Protein AF-A0A2V7RY07-F1 (afdb_monomer_lite)

Radius of gyration: 34.71 Å; chains: 1; bounding box: 61×50×89 Å

Structure (mmCIF, N/CA/C/O backbone):
data_AF-A0A2V7RY07-F1
#
_entry.id   AF-A0A2V7RY07-F1
#
loop_
_atom_site.group_PDB
_atom_site.id
_atom_site.type_symbol
_atom_site.label_atom_id
_atom_site.label_alt_id
_atom_site.label_comp_id
_atom_site.label_asym_id
_atom_site.label_entity_id
_atom_site.label_seq_id
_atom_site.pdbx_PDB_ins_code
_atom_site.Cartn_x
_atom_site.Cartn_y
_atom_site.Cartn_z
_atom_site.occupancy
_atom_site.B_iso_or_equiv
_atom_site.auth_seq_id
_atom_site.auth_comp_id
_atom_site.auth_asym_id
_atom_site.auth_atom_id
_atom_site.pdbx_PDB_model_num
ATOM 1 N N . MET A 1 1 ? 13.627 -24.515 -15.567 1.00 37.84 1 MET A N 1
ATOM 2 C CA . MET A 1 1 ? 13.168 -23.262 -16.204 1.00 37.84 1 MET A CA 1
ATOM 3 C C . MET A 1 1 ? 13.500 -22.107 -15.271 1.00 37.84 1 MET A C 1
ATOM 5 O O . MET A 1 1 ? 12.934 -22.027 -14.190 1.00 37.84 1 MET A O 1
ATOM 9 N N . ARG A 1 2 ? 14.527 -21.320 -15.611 1.00 41.12 2 ARG A N 1
ATOM 10 C CA . ARG A 1 2 ? 15.076 -20.240 -14.776 1.00 41.12 2 ARG A CA 1
ATOM 11 C C . ARG A 1 2 ? 14.229 -18.984 -14.990 1.00 41.12 2 ARG A C 1
ATOM 13 O O . ARG A 1 2 ? 14.042 -18.573 -16.131 1.00 41.12 2 ARG A O 1
ATOM 20 N N . GLY A 1 3 ? 13.683 -18.450 -13.899 1.00 42.84 3 GLY A N 1
ATOM 21 C CA . GLY A 1 3 ? 12.777 -17.307 -13.894 1.00 42.84 3 GLY A CA 1
ATOM 22 C C . GLY A 1 3 ? 13.411 -16.068 -14.514 1.00 42.84 3 GLY A C 1
ATOM 23 O O . GLY A 1 3 ? 14.545 -15.703 -14.205 1.00 42.84 3 GLY A O 1
ATOM 24 N N . ARG A 1 4 ? 12.652 -15.425 -15.396 1.00 47.62 4 ARG A N 1
ATOM 25 C CA . ARG A 1 4 ? 12.911 -14.058 -15.835 1.00 47.62 4 ARG A CA 1
ATOM 26 C C . ARG A 1 4 ? 12.735 -13.170 -14.594 1.00 47.62 4 ARG A C 1
ATOM 28 O O . ARG A 1 4 ? 11.708 -13.278 -13.931 1.00 47.62 4 ARG A O 1
ATOM 35 N N . ARG A 1 5 ? 13.764 -12.394 -14.233 1.00 48.06 5 ARG A N 1
ATOM 36 C CA . ARG A 1 5 ? 13.785 -11.466 -13.085 1.00 48.06 5 ARG A CA 1
ATOM 37 C C . ARG A 1 5 ? 12.524 -10.586 -13.089 1.00 48.06 5 ARG A C 1
ATOM 39 O O . ARG A 1 5 ? 12.463 -9.627 -13.849 1.00 48.06 5 ARG A O 1
ATOM 46 N N . ALA A 1 6 ? 11.552 -10.888 -12.230 1.00 55.97 6 ALA A N 1
ATOM 47 C CA . ALA A 1 6 ? 10.818 -9.820 -11.563 1.00 55.97 6 ALA A CA 1
ATOM 48 C C . ALA A 1 6 ? 11.838 -9.132 -10.644 1.00 55.97 6 ALA A C 1
ATOM 50 O O . ALA A 1 6 ? 12.671 -9.828 -10.058 1.00 55.97 6 ALA A O 1
ATOM 51 N N . LEU A 1 7 ? 11.837 -7.799 -10.572 1.00 75.31 7 LEU A N 1
ATOM 52 C CA . LEU A 1 7 ? 12.829 -7.045 -9.792 1.00 75.31 7 LEU A CA 1
ATOM 53 C C . LEU A 1 7 ? 12.900 -7.484 -8.316 1.00 75.31 7 LEU A C 1
ATOM 55 O O . LEU A 1 7 ? 13.938 -7.285 -7.696 1.00 75.31 7 LEU A O 1
ATOM 59 N N . ILE A 1 8 ? 11.845 -8.124 -7.798 1.00 89.88 8 ILE A N 1
ATOM 60 C CA . ILE A 1 8 ? 11.738 -8.602 -6.416 1.00 89.88 8 ILE A CA 1
ATOM 61 C C . ILE A 1 8 ? 11.580 -10.122 -6.344 1.00 89.88 8 ILE A C 1
ATOM 63 O O . ILE A 1 8 ? 10.939 -10.757 -7.197 1.00 89.88 8 ILE A O 1
ATOM 67 N N . ASP A 1 9 ? 12.147 -10.716 -5.298 1.00 94.12 9 ASP A N 1
ATOM 68 C CA . ASP A 1 9 ? 11.997 -12.136 -5.006 1.00 94.12 9 ASP A CA 1
ATOM 69 C C . ASP A 1 9 ? 10.724 -12.429 -4.184 1.00 94.12 9 ASP A C 1
ATOM 71 O O . ASP A 1 9 ? 9.995 -11.540 -3.743 1.00 94.12 9 ASP A O 1
ATOM 75 N N . CYS A 1 10 ? 10.408 -13.714 -3.990 1.00 95.88 10 CYS A N 1
ATOM 76 C CA . CYS A 1 10 ? 9.217 -14.090 -3.224 1.00 95.88 10 CYS A CA 1
ATOM 77 C C . CYS A 1 10 ? 9.310 -13.761 -1.729 1.00 95.88 10 CYS A C 1
ATOM 79 O O . CYS A 1 10 ? 8.283 -13.779 -1.054 1.00 95.88 10 CYS A O 1
ATOM 81 N N . ARG A 1 11 ? 10.513 -13.598 -1.177 1.00 96.00 11 ARG A N 1
ATOM 82 C CA . ARG A 1 11 ? 10.686 -13.271 0.237 1.00 96.00 11 ARG A CA 1
ATOM 83 C C . ARG A 1 11 ? 10.338 -11.804 0.443 1.00 96.00 11 ARG A C 1
ATOM 85 O O . ARG A 1 11 ? 9.488 -11.521 1.279 1.00 96.00 11 ARG A O 1
ATOM 92 N N . GLU A 1 12 ? 10.906 -10.929 -0.374 1.00 95.69 12 GLU A N 1
ATOM 93 C CA . GLU A 1 12 ? 10.609 -9.501 -0.373 1.00 95.69 12 GLU A CA 1
ATOM 94 C C . GLU A 1 12 ? 9.116 -9.251 -0.621 1.00 95.69 12 GLU A C 1
ATOM 96 O O . GLU A 1 12 ? 8.485 -8.506 0.126 1.00 95.69 12 GLU A O 1
ATOM 101 N N . PHE A 1 13 ? 8.506 -9.966 -1.578 1.00 96.81 13 PHE A N 1
ATOM 102 C CA . PHE A 1 13 ? 7.056 -9.898 -1.787 1.00 96.81 13 PHE A CA 1
ATOM 103 C C . PHE A 1 13 ? 6.273 -10.225 -0.507 1.00 96.81 13 PHE A C 1
ATOM 105 O O . PHE A 1 13 ? 5.305 -9.548 -0.185 1.00 96.81 13 PHE A O 1
ATOM 112 N N . ARG A 1 14 ? 6.672 -11.259 0.247 1.00 95.88 14 ARG A N 1
ATOM 113 C CA . ARG A 1 14 ? 5.980 -11.651 1.487 1.00 95.88 14 ARG A CA 1
ATOM 114 C C . ARG A 1 14 ? 6.160 -10.633 2.604 1.00 95.88 14 ARG A C 1
ATOM 116 O O . ARG A 1 14 ? 5.214 -10.417 3.352 1.00 95.88 14 ARG A O 1
ATOM 123 N N . GLU A 1 15 ? 7.343 -10.038 2.712 1.00 97.06 15 GLU A N 1
ATOM 124 C CA . GLU A 1 15 ? 7.640 -8.993 3.697 1.00 97.06 15 GLU A CA 1
ATOM 125 C C . GLU A 1 15 ? 6.805 -7.730 3.424 1.00 97.06 15 GLU A C 1
ATOM 127 O O . GLU A 1 15 ? 6.261 -7.142 4.355 1.00 97.06 15 GLU A O 1
ATOM 132 N N . LYS A 1 16 ? 6.607 -7.376 2.148 1.00 96.75 16 LYS A N 1
ATOM 133 C CA . LYS A 1 16 ? 5.819 -6.207 1.722 1.00 96.75 16 LYS A CA 1
ATOM 134 C C . LYS A 1 16 ? 4.334 -6.502 1.455 1.00 96.75 16 LYS A C 1
ATOM 136 O O . LYS A 1 16 ? 3.583 -5.591 1.112 1.00 96.75 16 LYS A O 1
ATOM 141 N N . HIS A 1 17 ? 3.880 -7.752 1.604 1.00 97.62 17 HIS A N 1
ATOM 142 C CA . HIS A 1 17 ? 2.538 -8.177 1.164 1.00 97.62 17 HIS A CA 1
ATOM 143 C C . HIS A 1 17 ? 1.408 -7.447 1.889 1.00 97.62 17 HIS A C 1
ATOM 145 O O . HIS A 1 17 ? 0.430 -7.079 1.249 1.00 97.62 17 HIS A O 1
ATOM 151 N N . VAL A 1 18 ? 1.552 -7.192 3.193 1.00 97.12 18 VAL A N 1
ATOM 152 C CA . VAL A 1 18 ? 0.538 -6.461 3.974 1.00 97.12 18 VAL A CA 1
ATOM 153 C C . VAL A 1 18 ? 0.366 -5.047 3.425 1.00 97.12 18 VAL A C 1
ATOM 155 O O . VAL A 1 18 ? -0.746 -4.655 3.092 1.00 97.12 18 VAL A O 1
ATOM 158 N N . GLY A 1 19 ? 1.470 -4.326 3.207 1.00 97.38 19 GLY A N 1
ATOM 159 C CA . GLY A 1 19 ? 1.405 -2.981 2.643 1.00 97.38 19 GLY A CA 1
ATOM 160 C C . GLY A 1 19 ? 0.832 -2.950 1.225 1.00 97.38 19 GLY A C 1
ATOM 161 O O . GLY A 1 19 ? 0.105 -2.027 0.877 1.00 97.38 19 GLY A O 1
ATOM 162 N N . PHE A 1 20 ? 1.103 -3.984 0.426 1.00 97.50 20 PHE A N 1
ATOM 163 C CA . PHE A 1 20 ? 0.518 -4.151 -0.906 1.00 97.50 20 PHE A CA 1
ATOM 164 C C . PHE A 1 20 ? -0.994 -4.429 -0.875 1.00 97.50 20 PHE A C 1
ATOM 166 O O . PHE A 1 20 ? -1.729 -3.993 -1.757 1.00 97.50 20 PHE A O 1
ATOM 173 N N . VAL A 1 21 ? -1.477 -5.183 0.115 1.00 97.19 21 VAL A N 1
ATOM 174 C CA . VAL A 1 21 ? -2.910 -5.472 0.272 1.00 97.19 21 VAL A CA 1
ATOM 175 C C . VAL A 1 21 ? -3.672 -4.251 0.785 1.00 97.19 21 VAL A C 1
ATOM 177 O O . VAL A 1 21 ? -4.786 -4.011 0.317 1.00 97.19 21 VAL A O 1
ATOM 180 N N . ASP A 1 22 ? -3.059 -3.489 1.689 1.00 96.12 22 ASP A N 1
ATOM 181 C CA . ASP A 1 22 ? -3.647 -2.306 2.324 1.00 96.12 22 ASP A CA 1
ATOM 182 C C . ASP A 1 22 ? -3.398 -0.997 1.549 1.00 96.12 22 ASP A C 1
ATOM 184 O O . ASP A 1 22 ? -3.813 0.063 2.007 1.00 96.12 22 ASP A O 1
ATOM 188 N N . ASP A 1 23 ? -2.744 -1.064 0.384 1.00 95.94 23 ASP A N 1
ATOM 189 C CA . ASP A 1 23 ? -2.419 0.085 -0.480 1.00 95.94 23 ASP A CA 1
ATOM 190 C C . ASP A 1 23 ? -1.613 1.189 0.239 1.00 95.94 23 ASP A C 1
ATOM 192 O O . ASP A 1 23 ? -1.848 2.386 0.088 1.00 95.94 23 ASP A O 1
ATOM 196 N N . THR A 1 24 ? -0.653 0.775 1.072 1.00 97.50 24 THR A N 1
ATOM 197 C CA . THR A 1 24 ? 0.212 1.680 1.857 1.00 97.50 24 THR A CA 1
ATOM 198 C C . THR A 1 24 ? 1.640 1.780 1.319 1.00 97.50 24 THR A C 1
ATOM 200 O O . THR A 1 24 ? 2.461 2.514 1.870 1.00 97.50 24 THR A O 1
ATOM 203 N N . LEU A 1 25 ? 1.961 1.051 0.246 1.00 97.12 25 LEU A N 1
ATOM 204 C CA . LEU A 1 25 ? 3.268 1.131 -0.406 1.00 97.12 25 LEU A CA 1
ATOM 205 C C . LEU A 1 25 ? 3.337 2.320 -1.380 1.00 97.12 25 LEU A C 1
ATOM 207 O O . LEU A 1 25 ? 2.327 2.694 -1.977 1.00 97.12 25 LEU A O 1
ATOM 211 N N . PRO A 1 26 ? 4.536 2.882 -1.628 1.00 96.88 26 PRO A N 1
ATOM 212 C CA . PRO A 1 26 ? 4.734 3.845 -2.706 1.00 96.88 26 PRO A CA 1
ATOM 213 C C . PRO A 1 26 ? 4.311 3.271 -4.067 1.00 96.88 26 PRO A C 1
ATOM 215 O O . PRO A 1 26 ? 4.512 2.086 -4.334 1.00 96.88 26 PRO A O 1
ATOM 218 N N . ALA A 1 27 ? 3.814 4.121 -4.971 1.00 94.06 27 ALA A N 1
ATOM 219 C CA . ALA A 1 27 ? 3.286 3.699 -6.277 1.00 94.06 27 ALA A CA 1
ATOM 220 C C . ALA A 1 27 ? 4.265 2.834 -7.100 1.00 94.06 27 ALA A C 1
ATOM 222 O O . ALA A 1 27 ? 3.865 1.849 -7.716 1.00 94.06 27 ALA A O 1
ATOM 223 N N . VAL A 1 28 ? 5.561 3.160 -7.058 1.00 92.06 28 VAL A N 1
ATOM 224 C CA . VAL A 1 28 ? 6.608 2.380 -7.741 1.00 92.06 28 VAL A CA 1
ATOM 225 C C . VAL A 1 28 ? 6.708 0.964 -7.166 1.00 92.06 28 VAL A C 1
ATOM 227 O O . VAL A 1 28 ? 6.833 -0.008 -7.908 1.00 92.06 28 VAL A O 1
ATOM 230 N N . GLU A 1 29 ? 6.620 0.821 -5.844 1.00 94.50 29 GLU A N 1
ATOM 231 C CA . GLU A 1 29 ? 6.650 -0.491 -5.198 1.00 94.50 29 GLU A CA 1
ATOM 232 C C . GLU A 1 29 ? 5.368 -1.281 -5.470 1.00 94.50 29 GLU A C 1
ATOM 234 O O . GLU A 1 29 ? 5.439 -2.488 -5.698 1.00 94.50 29 GLU A O 1
ATOM 239 N N . MET A 1 30 ? 4.213 -0.611 -5.533 1.00 97.06 30 MET A N 1
ATOM 240 C CA . MET A 1 30 ? 2.944 -1.236 -5.920 1.00 97.06 30 MET A CA 1
ATOM 241 C C . MET A 1 30 ? 3.022 -1.876 -7.310 1.00 97.06 30 MET A C 1
ATOM 243 O O . MET A 1 30 ? 2.631 -3.033 -7.476 1.00 97.06 30 MET A O 1
ATOM 247 N N . GLU A 1 31 ? 3.575 -1.177 -8.302 1.00 95.88 31 GLU A N 1
ATOM 248 C CA . GLU A 1 31 ? 3.726 -1.709 -9.663 1.00 95.88 31 GLU A CA 1
ATOM 249 C C . GLU A 1 31 ? 4.650 -2.936 -9.702 1.00 95.88 31 GLU A C 1
ATOM 251 O O . GLU A 1 31 ? 4.336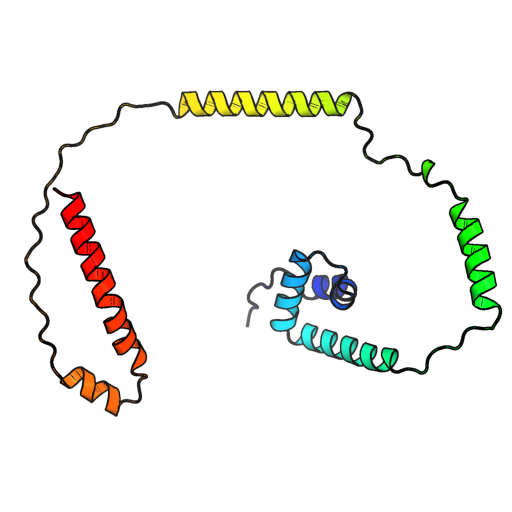 -3.956 -10.324 1.00 95.88 31 GLU A O 1
ATOM 256 N N . VAL A 1 32 ? 5.758 -2.889 -8.961 1.00 95.31 32 VAL A N 1
ATOM 257 C CA . VAL A 1 32 ? 6.691 -4.015 -8.842 1.00 95.31 32 VAL A CA 1
ATOM 258 C C . VAL A 1 32 ? 6.027 -5.226 -8.169 1.00 95.31 32 VAL A C 1
ATOM 260 O O . VAL A 1 32 ? 6.186 -6.363 -8.630 1.00 95.31 32 VAL A O 1
ATOM 263 N N . MET A 1 33 ? 5.232 -4.996 -7.121 1.00 96.56 33 MET A N 1
ATOM 264 C CA . MET A 1 33 ? 4.445 -6.029 -6.442 1.00 96.56 33 MET A CA 1
ATOM 265 C C . MET A 1 33 ? 3.389 -6.646 -7.373 1.00 96.56 33 MET A C 1
ATOM 267 O O . MET A 1 33 ? 3.254 -7.876 -7.418 1.00 96.56 33 MET A O 1
ATOM 271 N N . HIS A 1 34 ? 2.698 -5.826 -8.174 1.00 96.50 34 HIS A N 1
ATOM 272 C CA . HIS A 1 34 ? 1.762 -6.289 -9.202 1.00 96.50 34 HIS A CA 1
ATOM 273 C C . HIS A 1 34 ? 2.449 -7.168 -10.252 1.00 96.50 34 HIS A C 1
ATOM 275 O O . HIS A 1 34 ? 1.957 -8.255 -10.568 1.00 96.50 34 HIS A O 1
ATOM 281 N N . GLY A 1 35 ? 3.617 -6.756 -10.746 1.00 95.75 35 GLY A N 1
ATOM 282 C CA . GLY A 1 35 ? 4.396 -7.560 -11.685 1.00 95.75 35 GLY A CA 1
ATOM 283 C C . GLY A 1 35 ? 4.782 -8.924 -11.102 1.00 95.75 35 GLY A C 1
ATOM 284 O O . GLY A 1 35 ? 4.651 -9.954 -11.768 1.00 95.75 35 GLY A O 1
ATOM 285 N N . HIS A 1 36 ? 5.196 -8.969 -9.831 1.00 96.38 36 HIS A N 1
ATOM 286 C CA . HIS A 1 36 ? 5.563 -10.228 -9.180 1.00 96.38 36 HIS A CA 1
ATOM 287 C C . HIS A 1 36 ? 4.365 -11.166 -8.981 1.00 96.38 36 HIS A C 1
ATOM 289 O O . HIS A 1 36 ? 4.480 -12.360 -9.269 1.00 96.38 36 HIS A O 1
ATOM 295 N N . VAL A 1 37 ? 3.216 -10.666 -8.505 1.00 96.38 37 VAL A N 1
ATOM 296 C CA . VAL A 1 37 ? 2.033 -11.518 -8.272 1.00 96.38 37 VAL A CA 1
ATOM 297 C C . VAL A 1 37 ? 1.474 -12.082 -9.581 1.00 96.38 37 VAL A C 1
ATOM 299 O O . VAL A 1 37 ? 1.035 -13.229 -9.606 1.00 96.38 37 VAL A O 1
ATOM 302 N N . GLN A 1 38 ? 1.566 -11.334 -10.685 1.00 95.88 38 GLN A N 1
ATOM 303 C CA . GLN A 1 38 ? 1.173 -11.811 -12.014 1.00 95.88 38 GLN A CA 1
ATOM 304 C C . GLN A 1 38 ? 2.130 -12.884 -12.557 1.00 95.88 38 GLN A C 1
ATOM 306 O O . GLN A 1 38 ? 1.692 -13.835 -13.203 1.00 95.88 38 GLN A O 1
ATOM 311 N N . ALA A 1 39 ? 3.431 -12.767 -12.278 1.00 94.62 39 ALA A N 1
ATOM 312 C CA . ALA A 1 39 ? 4.443 -13.692 -12.786 1.00 94.62 39 ALA A CA 1
ATOM 313 C C . ALA A 1 39 ? 4.640 -14.952 -11.917 1.00 94.62 39 ALA A C 1
ATOM 315 O O . ALA A 1 39 ? 5.058 -15.997 -12.421 1.00 94.62 39 ALA A O 1
ATOM 316 N N . CYS A 1 40 ? 4.376 -14.882 -10.607 1.00 96.31 40 CYS A N 1
ATOM 317 C CA . CYS A 1 40 ? 4.681 -15.949 -9.653 1.00 96.31 40 CYS A CA 1
ATOM 318 C C . CYS A 1 40 ? 3.420 -16.662 -9.145 1.00 96.31 40 CYS A C 1
ATOM 320 O O . CYS A 1 40 ? 2.749 -16.203 -8.221 1.00 96.31 40 CYS A O 1
ATOM 322 N N . ALA A 1 41 ? 3.172 -17.878 -9.642 1.00 96.44 41 ALA A N 1
ATOM 323 C CA . ALA A 1 41 ? 2.017 -18.689 -9.239 1.00 96.44 41 ALA A CA 1
ATOM 324 C C . ALA A 1 41 ? 1.946 -18.984 -7.725 1.00 96.44 41 ALA A C 1
ATOM 326 O O . ALA A 1 41 ? 0.859 -19.158 -7.174 1.00 96.44 41 ALA A O 1
ATOM 327 N N . ARG A 1 42 ? 3.089 -19.055 -7.023 1.00 96.38 42 ARG A N 1
ATOM 328 C CA . ARG A 1 42 ? 3.103 -19.274 -5.566 1.00 96.38 42 ARG A CA 1
ATOM 329 C C . ARG A 1 42 ? 2.583 -18.048 -4.814 1.00 96.38 42 ARG A C 1
ATOM 331 O O . ARG A 1 42 ? 1.728 -18.207 -3.947 1.00 96.38 42 ARG A O 1
ATOM 338 N N . CYS A 1 43 ? 3.080 -16.863 -5.158 1.00 97.19 43 CYS A N 1
ATOM 339 C CA . CYS A 1 43 ? 2.661 -15.606 -4.541 1.00 97.19 43 CYS A CA 1
ATOM 340 C C . CYS A 1 43 ? 1.225 -15.239 -4.938 1.00 97.19 43 CYS A C 1
ATOM 342 O O . CYS A 1 43 ? 0.465 -14.802 -4.082 1.00 97.19 43 CYS A O 1
ATOM 344 N N . ALA A 1 44 ? 0.808 -15.539 -6.173 1.00 97.62 44 ALA A N 1
ATOM 345 C CA . ALA A 1 44 ? -0.580 -15.384 -6.614 1.00 97.62 44 ALA A CA 1
ATOM 346 C C . ALA A 1 44 ? -1.569 -16.174 -5.746 1.00 97.62 44 ALA A C 1
ATOM 348 O O . ALA A 1 44 ? -2.590 -15.646 -5.315 1.00 97.62 44 ALA A O 1
ATOM 349 N N . ARG A 1 45 ? -1.257 -17.441 -5.431 1.00 98.06 45 ARG A N 1
ATOM 350 C CA . ARG A 1 45 ? -2.107 -18.256 -4.547 1.00 98.06 45 ARG A CA 1
ATOM 351 C C . ARG A 1 45 ? -2.212 -17.673 -3.139 1.00 98.06 45 ARG A C 1
ATOM 353 O O . ARG A 1 45 ? -3.299 -17.697 -2.568 1.00 98.06 45 ARG A O 1
ATOM 360 N N . GLN A 1 46 ? -1.106 -17.164 -2.595 1.00 96.12 46 GLN A N 1
ATOM 361 C CA . GLN A 1 46 ? -1.108 -16.502 -1.290 1.00 96.12 46 GLN A CA 1
ATOM 362 C C . GLN A 1 46 ? -1.980 -15.241 -1.317 1.00 96.12 46 GLN A C 1
ATOM 364 O O . GLN A 1 46 ? -2.831 -15.083 -0.446 1.00 96.12 46 GLN A O 1
ATOM 369 N N . ASP A 1 47 ? -1.810 -14.385 -2.326 1.00 97.75 47 ASP A N 1
ATOM 370 C CA . ASP A 1 47 ? -2.578 -13.146 -2.462 1.00 97.75 47 ASP A CA 1
ATOM 371 C C . ASP A 1 47 ? -4.086 -13.416 -2.560 1.00 97.75 47 ASP A C 1
ATOM 373 O O 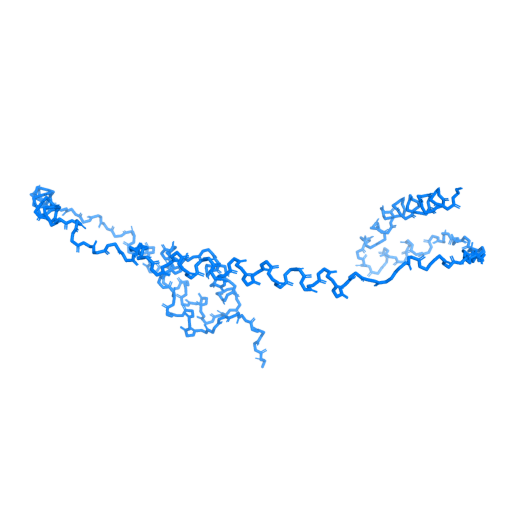. ASP A 1 47 ? -4.875 -12.844 -1.810 1.00 97.75 47 ASP A O 1
ATOM 377 N N . ILE A 1 48 ? -4.484 -14.382 -3.394 1.00 97.94 48 ILE A N 1
ATOM 378 C CA . ILE A 1 48 ? -5.883 -14.808 -3.520 1.00 97.94 48 ILE A CA 1
ATOM 379 C C . ILE A 1 48 ? -6.434 -15.308 -2.178 1.00 97.94 48 ILE A C 1
ATOM 381 O O . ILE A 1 48 ? -7.557 -14.961 -1.814 1.00 97.94 48 ILE A O 1
ATOM 385 N N . ALA A 1 49 ? -5.676 -16.127 -1.442 1.00 97.56 49 ALA A N 1
ATOM 386 C CA . ALA A 1 49 ? -6.115 -16.656 -0.152 1.00 97.56 49 ALA A CA 1
ATOM 387 C C . ALA A 1 49 ? -6.335 -15.537 0.878 1.00 97.56 49 ALA A C 1
ATOM 389 O O . ALA A 1 49 ? -7.373 -15.516 1.539 1.00 97.56 49 ALA A O 1
ATOM 390 N N . VAL A 1 50 ? -5.408 -14.579 0.962 1.00 97.00 50 VAL A N 1
ATOM 391 C CA . VAL A 1 50 ? -5.521 -13.426 1.867 1.00 97.00 50 VAL A CA 1
ATOM 392 C C . VAL A 1 50 ? -6.712 -12.551 1.487 1.00 97.00 50 VAL A C 1
ATOM 394 O O . VAL A 1 50 ? -7.553 -12.270 2.337 1.00 97.00 50 VAL A O 1
ATOM 397 N N . ARG A 1 51 ? -6.855 -12.180 0.208 1.00 96.25 51 ARG A N 1
ATOM 398 C CA . ARG A 1 51 ? -7.971 -11.338 -0.253 1.00 96.25 51 ARG A CA 1
ATOM 399 C C . ARG A 1 51 ? -9.328 -12.003 -0.027 1.00 96.25 51 ARG A C 1
ATOM 401 O O . ARG A 1 51 ? -10.268 -1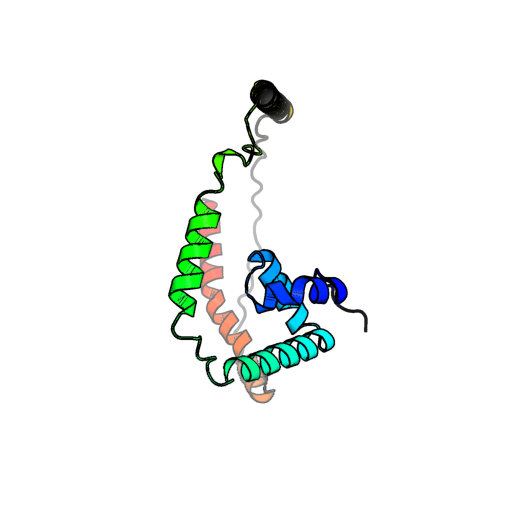1.339 0.397 1.00 96.25 51 ARG A O 1
ATOM 408 N N . ARG A 1 52 ? -9.435 -13.321 -0.231 1.00 97.06 52 ARG A N 1
ATOM 409 C CA . ARG A 1 52 ? -10.651 -14.084 0.103 1.00 97.06 52 ARG A CA 1
ATOM 410 C C . ARG A 1 52 ? -10.932 -14.090 1.604 1.00 97.06 52 ARG A C 1
ATOM 412 O O . ARG A 1 52 ? -12.077 -13.896 1.993 1.00 97.06 52 ARG A O 1
ATOM 419 N N . GLY A 1 53 ? -9.908 -14.269 2.439 1.00 96.44 53 GLY A N 1
ATOM 420 C CA . GLY A 1 53 ? -10.045 -14.172 3.894 1.00 96.44 53 GLY A CA 1
ATOM 421 C C . GLY A 1 53 ? -10.549 -12.796 4.337 1.00 96.44 53 GLY A C 1
ATOM 422 O O . GLY A 1 53 ? -11.479 -12.710 5.134 1.00 96.44 53 GLY A O 1
ATOM 423 N N . LEU A 1 54 ? -10.017 -11.721 3.750 1.00 95.81 54 LEU A N 1
ATOM 424 C CA . LEU A 1 54 ? -10.468 -10.355 4.027 1.00 95.81 54 LEU A CA 1
ATOM 425 C C . LEU A 1 54 ? -11.928 -10.123 3.634 1.00 95.81 54 LEU A C 1
ATOM 427 O O . LEU A 1 54 ? -12.643 -9.434 4.357 1.00 95.81 54 LEU A O 1
ATOM 431 N N . LEU A 1 55 ? -12.397 -10.718 2.534 1.00 93.81 55 LEU A N 1
ATOM 432 C CA . LEU A 1 55 ? -13.815 -10.661 2.178 1.00 93.81 55 LEU A CA 1
ATOM 433 C C . LEU A 1 55 ? -14.690 -11.324 3.244 1.00 93.81 55 LEU A C 1
ATOM 435 O O . LEU A 1 55 ? -15.739 -10.781 3.566 1.00 93.81 55 LEU A O 1
ATOM 439 N N . LEU A 1 56 ? -14.267 -12.445 3.833 1.00 94.75 56 LEU A N 1
ATOM 440 C CA . LEU A 1 56 ? -15.023 -13.076 4.921 1.00 94.75 56 LEU A CA 1
ATOM 441 C C . LEU A 1 56 ? -15.074 -12.180 6.159 1.00 94.75 56 LEU A C 1
ATOM 443 O O . LEU A 1 56 ? -16.152 -11.951 6.696 1.00 94.75 56 LEU A O 1
ATOM 447 N N . VAL A 1 57 ? -13.929 -11.626 6.571 1.00 92.88 57 VAL A N 1
ATOM 448 C CA . VAL A 1 57 ? -13.841 -10.752 7.753 1.00 92.88 57 VAL A CA 1
ATOM 449 C C . VAL A 1 57 ? -14.676 -9.483 7.577 1.00 92.88 57 VAL A C 1
ATOM 451 O O . VAL A 1 57 ? -15.377 -9.078 8.498 1.00 92.88 57 VAL A O 1
ATOM 454 N N . ARG A 1 58 ? -14.670 -8.884 6.379 1.00 90.44 58 ARG A N 1
ATOM 455 C CA . ARG A 1 58 ? -15.487 -7.700 6.064 1.00 90.44 58 ARG A CA 1
ATOM 456 C C . ARG A 1 58 ? -16.994 -7.960 6.095 1.00 90.44 58 ARG A C 1
ATOM 458 O O . ARG A 1 58 ? -17.753 -7.005 6.192 1.00 90.44 58 ARG A O 1
ATOM 465 N N . ASN A 1 59 ? -17.420 -9.218 5.998 1.00 90.56 59 ASN A N 1
ATOM 466 C CA . ASN A 1 59 ? -18.828 -9.616 6.041 1.00 90.56 59 ASN A CA 1
ATOM 467 C C . ASN A 1 59 ? -19.265 -10.149 7.419 1.00 90.56 59 ASN A C 1
ATOM 469 O O . ASN A 1 59 ? -20.359 -10.695 7.547 1.00 90.56 59 ASN A O 1
ATOM 473 N N . ILE A 1 60 ? -18.431 -10.015 8.454 1.00 93.50 60 ILE A N 1
ATOM 474 C CA . ILE A 1 60 ? -18.826 -10.324 9.833 1.00 93.50 60 ILE A CA 1
ATOM 475 C C . ILE A 1 60 ? -19.831 -9.255 10.309 1.00 93.50 60 ILE A C 1
ATOM 477 O O . ILE A 1 60 ? -19.699 -8.091 9.919 1.00 93.50 60 ILE A O 1
ATOM 481 N N . PRO A 1 61 ? -20.844 -9.615 11.126 1.00 90.44 61 PRO A N 1
ATOM 482 C CA . PRO A 1 61 ? -21.751 -8.642 11.728 1.00 90.44 61 PRO A CA 1
ATOM 483 C C . PRO A 1 61 ? -20.983 -7.510 12.412 1.00 90.44 61 PRO A C 1
ATOM 485 O O . PRO A 1 61 ? -19.954 -7.735 13.054 1.00 90.44 61 PRO A O 1
ATOM 488 N N . GLN A 1 62 ? -21.497 -6.290 12.261 1.00 86.75 62 GLN A N 1
ATOM 489 C CA . GLN A 1 62 ? -20.887 -5.120 12.876 1.00 86.75 62 GLN A CA 1
ATOM 490 C C . GLN A 1 62 ? -20.827 -5.303 14.393 1.00 86.75 62 GLN A C 1
ATOM 492 O O . GLN A 1 62 ? -21.784 -5.751 15.026 1.00 86.75 62 GLN A O 1
ATOM 497 N N . ILE A 1 63 ? -19.666 -4.986 14.959 1.00 88.25 63 ILE A N 1
ATOM 498 C CA . ILE A 1 63 ? -19.469 -4.985 16.403 1.00 88.25 63 ILE A CA 1
ATOM 499 C C . ILE A 1 63 ? -20.224 -3.773 16.942 1.00 88.25 63 ILE A C 1
ATOM 501 O O . ILE A 1 63 ? -19.837 -2.645 16.649 1.00 88.25 63 ILE A O 1
ATOM 505 N N . GLU A 1 64 ? -21.276 -4.010 17.724 1.00 91.00 64 GLU A N 1
ATOM 506 C CA . GLU A 1 64 ? -21.996 -2.939 18.410 1.00 91.00 64 GLU A CA 1
ATOM 507 C C . GLU A 1 64 ? -21.168 -2.489 19.627 1.00 91.00 64 GLU A C 1
ATOM 509 O O . GLU A 1 64 ? -20.948 -3.288 20.549 1.00 91.00 64 GLU A O 1
ATOM 514 N N . PRO A 1 65 ? -20.642 -1.251 19.644 1.00 91.44 65 PRO A N 1
ATOM 515 C CA . PRO A 1 65 ? -19.909 -0.750 20.795 1.00 91.44 65 PRO A CA 1
ATOM 516 C C . PRO A 1 65 ? -20.855 -0.534 21.985 1.00 91.44 65 PRO A C 1
ATOM 518 O O . PRO A 1 65 ? -22.064 -0.369 21.833 1.00 91.44 65 PRO A O 1
ATOM 521 N N . SER A 1 66 ? -20.310 -0.500 23.202 1.00 93.00 66 SER A N 1
ATOM 522 C CA . SER A 1 66 ? -21.109 -0.124 24.373 1.00 93.00 66 SER A CA 1
ATOM 523 C C . SER A 1 66 ? -21.563 1.336 24.276 1.00 93.00 66 SER A C 1
ATOM 525 O O . SER A 1 66 ? -20.868 2.167 23.692 1.00 93.00 66 SER A O 1
ATOM 527 N N . ALA A 1 67 ? -22.703 1.672 24.887 1.00 92.88 67 ALA A N 1
ATOM 528 C CA . ALA A 1 67 ? -23.278 3.021 24.810 1.00 92.88 67 ALA A CA 1
ATOM 529 C C . ALA A 1 67 ? -22.295 4.130 25.247 1.00 92.88 67 ALA A C 1
ATOM 531 O O . ALA A 1 67 ? -22.269 5.211 24.665 1.00 92.88 67 ALA A O 1
ATOM 532 N N . ASP A 1 68 ? -21.421 3.830 26.211 1.00 95.75 68 ASP A N 1
ATOM 533 C CA . ASP A 1 68 ? -20.431 4.778 26.739 1.00 95.75 68 ASP A CA 1
ATOM 534 C C . ASP A 1 68 ? -19.113 4.806 25.946 1.00 95.75 68 ASP A C 1
ATOM 536 O O . ASP A 1 68 ? -18.203 5.567 26.284 1.00 95.75 68 ASP A O 1
ATOM 540 N N . PHE A 1 69 ? -18.951 3.949 24.933 1.00 95.75 69 PHE A N 1
ATOM 541 C CA . PHE A 1 69 ? -17.683 3.773 24.223 1.00 95.75 69 PHE A CA 1
ATOM 542 C C . PHE A 1 69 ? -17.190 5.078 23.600 1.00 95.75 69 PHE A C 1
ATOM 544 O O . PHE A 1 69 ? -16.039 5.457 23.806 1.00 95.75 69 PHE A O 1
ATOM 551 N N . MET A 1 70 ? -18.067 5.791 22.891 1.00 94.50 70 MET A N 1
ATOM 552 C CA . MET A 1 70 ? -17.707 7.044 22.223 1.00 94.50 70 MET A CA 1
ATOM 553 C C . MET A 1 70 ? -17.294 8.128 23.221 1.00 94.50 70 MET A C 1
ATOM 555 O O . MET A 1 70 ? -16.322 8.841 22.977 1.00 94.50 70 MET A O 1
ATOM 559 N N . ALA A 1 71 ? -17.974 8.206 24.369 1.00 95.19 71 ALA A N 1
ATOM 560 C CA . ALA A 1 71 ? -17.625 9.146 25.430 1.00 95.19 71 ALA A CA 1
ATOM 561 C C . ALA A 1 71 ? -16.228 8.840 25.995 1.00 95.19 71 ALA A C 1
ATOM 563 O O . ALA A 1 71 ? -15.354 9.709 25.994 1.00 95.19 71 ALA A O 1
ATOM 564 N N . LYS A 1 72 ? -15.967 7.578 26.360 1.00 95.69 72 LYS A N 1
ATOM 565 C CA . LYS A 1 72 ? -14.653 7.130 26.857 1.00 95.69 72 LYS A CA 1
ATOM 566 C C . LYS A 1 72 ? -13.542 7.327 25.826 1.00 95.69 72 LYS A C 1
ATOM 568 O O . LYS A 1 72 ? -12.431 7.708 26.187 1.00 95.69 72 LYS A O 1
ATOM 573 N N . LEU A 1 73 ? -13.828 7.078 24.548 1.00 95.44 73 LEU A N 1
ATOM 574 C CA . LEU A 1 73 ? -12.880 7.294 23.458 1.00 95.44 73 LEU A CA 1
ATOM 575 C C . LEU A 1 73 ? -12.527 8.779 23.324 1.00 95.44 73 LEU A C 1
ATOM 577 O O . LEU A 1 73 ? -11.347 9.109 23.256 1.00 95.44 73 LEU A O 1
ATOM 581 N N . SER A 1 74 ? -13.523 9.670 23.333 1.00 93.94 74 SER A N 1
ATOM 582 C CA . SER A 1 74 ? -13.280 11.114 23.238 1.00 93.94 74 SER A CA 1
ATOM 583 C C . SER A 1 74 ? -12.460 11.654 24.408 1.00 93.94 74 SER A C 1
ATOM 585 O O . SER A 1 74 ? -11.519 12.413 24.189 1.00 93.94 74 SER A O 1
ATOM 587 N N . GLU A 1 75 ? -12.745 11.203 25.631 1.00 95.25 75 GLU A N 1
ATOM 588 C CA . GLU A 1 75 ? -12.002 11.602 26.827 1.00 95.25 75 GLU A CA 1
ATOM 589 C C . GLU A 1 75 ? -10.536 11.157 26.737 1.00 95.25 75 GLU A C 1
ATOM 591 O O . GLU A 1 75 ? -9.616 11.932 27.004 1.00 95.25 75 GLU A O 1
ATOM 596 N N . ARG A 1 76 ? -10.299 9.921 26.281 1.00 92.69 76 ARG A N 1
ATOM 597 C CA . ARG A 1 76 ? -8.946 9.386 26.083 1.00 92.69 76 ARG A CA 1
ATOM 598 C C . ARG A 1 76 ? -8.184 10.106 24.978 1.00 92.69 76 ARG A C 1
ATOM 600 O O . ARG A 1 76 ? -7.005 10.392 25.165 1.00 92.69 76 ARG A O 1
ATOM 607 N N . LEU A 1 77 ? -8.828 10.403 23.851 1.00 93.06 77 LEU A N 1
ATOM 608 C CA . LEU A 1 77 ? -8.197 11.150 22.762 1.00 93.06 77 LEU A CA 1
ATOM 609 C C . LEU A 1 77 ? -7.851 12.579 23.191 1.00 93.06 77 LEU A C 1
ATOM 611 O O . LEU A 1 77 ? -6.750 13.036 22.896 1.00 93.06 77 LEU A O 1
ATOM 615 N N . ALA A 1 78 ? -8.728 13.249 23.944 1.00 90.56 78 ALA A N 1
ATOM 616 C CA . ALA A 1 78 ? -8.457 14.577 24.488 1.00 90.56 78 ALA A CA 1
ATOM 617 C C . ALA A 1 78 ? -7.253 14.570 25.448 1.00 90.56 78 ALA A C 1
ATOM 619 O O . ALA A 1 78 ? -6.379 15.426 25.346 1.00 90.56 78 ALA A O 1
ATOM 620 N N . ALA A 1 79 ? -7.153 13.560 26.319 1.00 89.00 79 ALA A N 1
ATOM 621 C CA . ALA A 1 79 ? -6.009 13.393 27.219 1.00 89.00 79 ALA A CA 1
ATOM 622 C C . ALA A 1 79 ? -4.682 13.094 26.489 1.00 89.00 79 ALA A C 1
ATOM 624 O O . ALA A 1 79 ? -3.607 13.383 27.012 1.00 89.00 79 ALA A O 1
ATOM 625 N N . LEU A 1 80 ? -4.729 12.510 25.286 1.00 84.94 80 LEU A N 1
ATOM 626 C CA . LEU A 1 80 ? -3.541 12.291 24.452 1.00 84.94 80 LEU A CA 1
ATOM 627 C C . LEU A 1 80 ? -3.178 13.523 23.618 1.00 84.94 80 LEU A C 1
ATOM 629 O O . LEU A 1 80 ? -1.998 13.779 23.412 1.00 84.94 80 LEU A O 1
ATOM 633 N N . GLN A 1 81 ? -4.157 14.312 23.170 1.00 73.81 81 GLN A N 1
ATOM 634 C CA . GLN A 1 81 ? -3.911 15.566 22.447 1.00 73.81 81 GLN A CA 1
ATOM 635 C C . GLN A 1 81 ? -3.227 16.633 23.309 1.00 73.81 81 GLN A C 1
ATOM 637 O O . GLN A 1 81 ? -2.591 17.532 22.770 1.00 73.81 81 GLN A O 1
ATOM 642 N N . THR A 1 82 ? -3.314 16.529 24.637 1.00 65.25 82 THR A N 1
ATOM 643 C CA . THR A 1 82 ? -2.546 17.388 25.548 1.00 65.25 82 T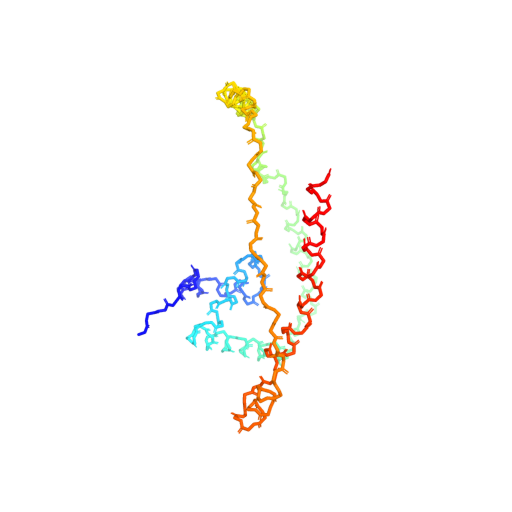HR A CA 1
ATOM 644 C C . THR A 1 82 ? -1.061 17.023 25.631 1.00 65.25 82 THR A C 1
ATOM 646 O O . THR A 1 82 ? -0.301 17.755 26.262 1.00 65.25 82 THR A O 1
ATOM 649 N N . VAL A 1 83 ? -0.620 15.920 25.008 1.00 62.59 83 VAL A N 1
ATOM 650 C CA . VAL A 1 83 ? 0.810 15.654 24.802 1.00 62.59 83 VAL A CA 1
ATOM 651 C C . VAL A 1 83 ? 1.293 16.604 23.715 1.00 62.59 83 VAL A C 1
ATOM 653 O O . VAL A 1 83 ? 0.919 16.480 22.549 1.00 62.59 83 VAL A O 1
ATOM 656 N N . ASN A 1 84 ? 2.082 17.595 24.121 1.00 63.59 84 ASN A N 1
ATOM 657 C CA . ASN A 1 84 ? 2.512 18.662 23.240 1.00 63.59 84 ASN A CA 1
ATOM 658 C C . ASN A 1 84 ? 3.446 18.109 22.148 1.00 63.59 84 ASN A C 1
ATOM 660 O O . ASN A 1 84 ? 4.575 17.705 22.422 1.00 63.59 84 ASN A O 1
ATOM 664 N N . ILE A 1 85 ? 2.972 18.090 20.901 1.00 58.16 85 ILE A N 1
ATOM 665 C CA . ILE A 1 85 ? 3.759 17.686 19.724 1.00 58.16 85 ILE A CA 1
ATOM 666 C C . ILE A 1 85 ? 4.941 18.651 19.485 1.00 58.16 85 ILE A C 1
ATOM 668 O O . ILE A 1 85 ? 5.876 18.304 18.765 1.00 58.16 85 ILE A O 1
ATOM 672 N N . ASP A 1 86 ? 4.971 19.804 20.165 1.00 59.06 86 ASP A N 1
ATOM 673 C CA . ASP A 1 86 ? 6.124 20.715 20.204 1.00 59.06 86 ASP A CA 1
ATOM 674 C C . ASP A 1 86 ? 7.415 20.065 20.749 1.00 59.06 86 ASP A C 1
ATOM 676 O O . ASP A 1 86 ? 8.503 20.602 20.543 1.00 59.06 86 ASP A O 1
ATOM 680 N N . GLU A 1 87 ? 7.333 18.908 21.421 1.00 57.59 87 GLU A N 1
ATOM 681 C CA . GLU A 1 87 ? 8.507 18.142 21.868 1.00 57.59 87 GLU A CA 1
ATOM 682 C C . GLU A 1 87 ? 9.048 17.153 20.823 1.00 57.59 87 GLU A C 1
ATOM 684 O O . GLU A 1 87 ? 10.063 16.503 21.075 1.00 57.59 87 GLU A O 1
ATOM 689 N N . ILE A 1 88 ? 8.433 17.034 19.639 1.00 58.31 88 ILE A N 1
ATOM 690 C CA . ILE A 1 88 ? 9.073 16.331 18.522 1.00 58.31 88 ILE A CA 1
ATOM 691 C C . ILE A 1 88 ? 10.161 17.265 17.979 1.00 58.31 88 ILE A C 1
ATOM 693 O O . ILE A 1 88 ? 9.825 18.266 17.339 1.00 58.31 88 ILE A O 1
ATOM 697 N N . PRO A 1 89 ? 11.464 16.988 18.196 1.00 56.22 89 PRO A N 1
ATOM 698 C CA . PRO A 1 89 ? 12.503 17.848 17.660 1.00 56.22 89 PRO A CA 1
ATOM 699 C C . PRO A 1 89 ? 12.344 17.887 16.134 1.00 56.22 89 PRO A C 1
ATOM 701 O O . PRO A 1 89 ? 12.285 16.819 15.506 1.00 56.22 89 PRO A O 1
ATOM 704 N N . PRO A 1 90 ? 12.277 19.075 15.503 1.00 58.06 90 PRO A N 1
ATOM 705 C CA . PRO A 1 90 ? 12.271 19.154 14.053 1.00 58.06 90 PRO A CA 1
ATOM 706 C C . PRO A 1 90 ? 13.546 18.468 13.564 1.00 58.06 90 PRO A C 1
ATOM 708 O O . PRO A 1 90 ? 14.658 18.950 13.782 1.00 58.06 90 PRO A O 1
ATOM 711 N N . SER A 1 91 ? 13.395 17.316 12.909 1.00 58.94 91 SER A N 1
ATOM 712 C CA . SER A 1 91 ? 14.506 16.454 12.471 1.00 58.94 91 SER A CA 1
ATOM 713 C C . SER A 1 91 ? 15.307 17.052 11.300 1.00 58.94 91 SER A C 1
ATOM 715 O O . SER A 1 91 ? 16.031 16.356 10.598 1.00 58.94 91 SER A O 1
ATOM 717 N N . TYR A 1 92 ? 15.170 18.357 11.077 1.00 57.25 92 TYR A N 1
ATOM 718 C CA . TYR A 1 92 ? 15.801 19.141 10.026 1.00 57.25 92 TYR A CA 1
ATOM 719 C C . TYR A 1 92 ? 15.853 20.618 10.437 1.00 57.25 92 TYR A C 1
ATOM 721 O O . TYR A 1 92 ? 15.485 21.514 9.682 1.00 57.25 92 TYR A O 1
ATOM 729 N N . CYS A 1 93 ? 16.335 20.919 11.644 1.00 51.25 93 CYS A N 1
ATOM 730 C CA . CYS A 1 93 ? 16.886 22.254 11.853 1.00 51.25 93 CYS A CA 1
ATOM 731 C C . CYS A 1 93 ? 18.101 22.394 10.928 1.00 51.25 93 CYS A C 1
ATOM 733 O O . CYS A 1 93 ? 19.141 21.783 11.177 1.00 51.25 93 CYS A O 1
ATOM 735 N N . LEU A 1 94 ? 17.956 23.170 9.846 1.00 56.50 94 LEU A N 1
ATOM 736 C CA . LEU A 1 94 ? 19.076 23.665 9.050 1.00 56.50 94 LEU A CA 1
ATOM 737 C C . LEU A 1 94 ? 19.995 24.445 9.991 1.00 56.50 94 LEU A C 1
ATOM 739 O O . LEU A 1 94 ? 19.815 25.633 10.248 1.00 56.50 94 LEU A O 1
ATOM 743 N N . THR A 1 95 ? 20.978 23.748 10.543 1.00 60.91 95 THR A N 1
ATOM 744 C CA . THR A 1 95 ? 22.062 24.362 11.295 1.00 60.91 95 THR A CA 1
ATOM 745 C C . THR A 1 95 ? 22.901 25.207 10.339 1.00 60.91 95 THR A C 1
ATOM 747 O O . THR A 1 95 ? 22.900 24.989 9.123 1.00 60.91 95 THR A O 1
ATOM 750 N N . THR A 1 96 ? 23.668 26.153 10.871 1.00 58.66 96 THR A N 1
ATOM 751 C CA . THR A 1 96 ? 24.609 26.989 10.102 1.00 58.66 96 THR A CA 1
ATOM 752 C C . THR A 1 96 ? 25.566 26.172 9.217 1.00 58.66 96 THR A C 1
ATOM 754 O O . THR A 1 96 ? 25.998 26.660 8.174 1.00 58.66 96 THR A O 1
ATOM 757 N N . GLY A 1 97 ? 25.825 24.900 9.554 1.00 58.16 97 GLY A N 1
ATOM 758 C CA . GLY A 1 97 ? 26.594 23.968 8.721 1.00 58.16 97 GLY A CA 1
ATOM 759 C C . GLY A 1 97 ? 25.908 23.557 7.408 1.00 58.16 97 GLY A C 1
ATOM 760 O O . GLY A 1 97 ? 26.588 23.305 6.416 1.00 58.16 97 GLY A O 1
ATOM 761 N N . SER A 1 98 ? 24.573 23.560 7.357 1.00 64.06 98 SER A N 1
ATOM 762 C CA . SER A 1 98 ? 23.793 23.181 6.164 1.00 64.06 98 SER A CA 1
ATOM 763 C C . SER A 1 98 ? 23.953 24.204 5.035 1.00 64.06 98 SER A C 1
ATOM 765 O O . SER A 1 98 ? 24.046 23.842 3.863 1.00 64.06 98 SER A O 1
ATOM 767 N N . PHE A 1 99 ? 24.069 25.487 5.388 1.00 72.44 99 PHE A N 1
ATOM 768 C CA . PHE A 1 99 ? 24.328 26.560 4.428 1.00 72.44 99 PHE A CA 1
ATOM 769 C C . PHE A 1 99 ? 25.734 26.470 3.829 1.00 72.44 99 PHE A C 1
ATOM 771 O O . PHE A 1 99 ? 25.897 26.668 2.626 1.00 72.44 99 PHE A O 1
ATOM 778 N N . ALA A 1 100 ? 26.739 26.113 4.635 1.00 77.06 100 ALA A N 1
ATOM 779 C CA . ALA A 1 100 ? 28.103 25.916 4.148 1.00 77.06 100 ALA A CA 1
ATOM 780 C C . ALA A 1 100 ? 28.195 24.734 3.166 1.00 77.06 100 ALA A C 1
ATOM 782 O O . ALA A 1 100 ? 28.856 24.844 2.135 1.00 77.06 100 ALA A O 1
ATOM 783 N N . ALA A 1 101 ? 27.483 23.636 3.442 1.00 79.12 101 ALA A N 1
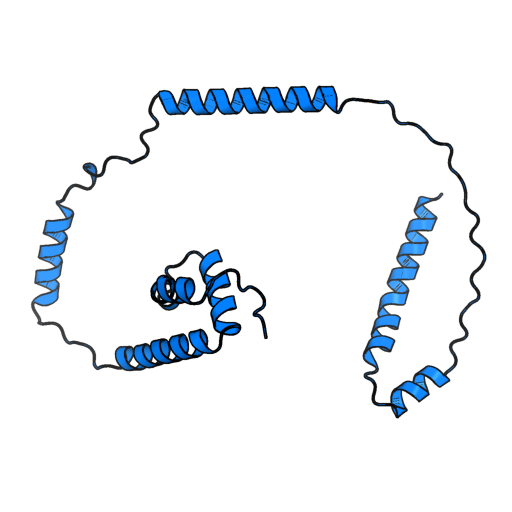ATOM 784 C CA . ALA A 1 101 ? 27.420 22.483 2.546 1.00 79.12 101 ALA A CA 1
ATOM 785 C C . ALA A 1 101 ? 26.748 22.823 1.203 1.00 79.12 101 ALA A C 1
ATOM 787 O O . ALA A 1 101 ? 27.262 22.449 0.149 1.00 79.12 101 ALA A O 1
ATOM 788 N N . LEU A 1 102 ? 25.645 23.581 1.223 1.00 84.31 102 LEU A N 1
ATOM 789 C CA . LEU A 1 102 ? 24.980 24.046 0.000 1.00 84.31 102 LEU A CA 1
ATOM 790 C C . LEU A 1 102 ? 25.863 25.001 -0.809 1.00 84.31 102 LEU A C 1
ATOM 792 O O . LEU A 1 102 ? 25.970 24.850 -2.024 1.00 84.31 102 LEU A O 1
ATOM 796 N N . ALA A 1 103 ? 26.539 25.944 -0.149 1.00 84.31 103 ALA A N 1
ATOM 797 C CA . ALA A 1 103 ? 27.462 26.855 -0.818 1.00 84.31 103 ALA A CA 1
ATOM 798 C C . ALA A 1 103 ? 28.627 26.098 -1.476 1.00 84.31 103 ALA A C 1
ATOM 800 O O . ALA A 1 103 ? 28.937 26.354 -2.636 1.00 84.31 103 ALA A O 1
ATOM 801 N N . ALA A 1 104 ? 29.222 25.125 -0.777 1.00 86.81 104 ALA A N 1
ATOM 802 C CA . ALA A 1 104 ? 30.295 24.289 -1.315 1.00 86.81 104 ALA A CA 1
ATOM 803 C C . ALA A 1 104 ? 29.835 23.407 -2.490 1.00 86.81 104 ALA A C 1
ATOM 805 O O . ALA A 1 104 ? 30.573 23.212 -3.454 1.00 86.81 104 ALA A O 1
ATOM 806 N N . ALA A 1 105 ? 28.607 22.887 -2.438 1.00 88.06 105 ALA A N 1
ATOM 807 C CA . ALA A 1 105 ? 28.040 22.117 -3.540 1.00 88.06 105 ALA A CA 1
ATOM 808 C C . ALA A 1 105 ? 27.821 22.992 -4.785 1.00 88.06 105 ALA A C 1
ATOM 810 O O . ALA A 1 105 ? 28.186 22.594 -5.891 1.00 88.06 105 ALA A O 1
ATOM 811 N N . LEU A 1 106 ? 27.282 24.202 -4.612 1.00 94.31 106 LEU A N 1
ATOM 812 C CA . LEU A 1 106 ? 27.062 25.138 -5.716 1.00 94.31 106 LEU A CA 1
ATOM 813 C C . LEU A 1 106 ? 28.379 25.616 -6.342 1.00 94.31 106 LEU A C 1
ATOM 815 O O . LEU A 1 106 ? 28.470 25.689 -7.567 1.00 94.31 106 LEU A O 1
ATOM 819 N N . THR A 1 107 ? 29.411 25.892 -5.538 1.00 93.38 107 THR A N 1
ATOM 820 C CA . THR A 1 107 ? 30.731 26.275 -6.067 1.00 93.38 107 THR A CA 1
ATOM 821 C C . THR A 1 107 ? 31.394 25.132 -6.826 1.00 93.38 107 THR A C 1
ATOM 823 O O . THR A 1 107 ? 31.953 25.365 -7.897 1.00 93.38 107 THR A O 1
ATOM 826 N N . LEU A 1 108 ? 31.286 23.896 -6.329 1.00 93.38 108 LEU A N 1
ATOM 827 C CA . LEU A 1 108 ? 31.795 22.714 -7.021 1.00 93.38 108 LEU A CA 1
ATOM 828 C C . LEU A 1 108 ? 31.096 22.514 -8.373 1.00 93.38 108 LEU A C 1
ATOM 830 O O . LEU A 1 108 ? 31.769 22.299 -9.378 1.00 93.38 108 LEU A O 1
ATOM 834 N N . ILE A 1 109 ? 29.764 22.626 -8.420 1.00 94.12 109 ILE A N 1
ATOM 835 C CA . ILE A 1 109 ? 28.995 22.505 -9.668 1.00 94.12 109 ILE A CA 1
ATOM 836 C C . ILE A 1 109 ? 29.415 23.592 -10.660 1.00 94.12 109 ILE A C 1
ATOM 838 O O . ILE A 1 109 ? 29.723 23.276 -11.808 1.00 94.12 109 ILE A O 1
ATOM 842 N N . ALA A 1 110 ? 29.491 24.850 -10.218 1.00 92.62 110 ALA A N 1
ATOM 843 C CA . ALA A 1 110 ? 29.913 25.959 -11.069 1.00 92.62 110 ALA A CA 1
ATOM 844 C C . ALA A 1 110 ? 31.319 25.726 -11.652 1.00 92.62 110 ALA A C 1
ATOM 846 O O . ALA A 1 110 ? 31.517 25.870 -12.861 1.00 92.62 110 ALA A O 1
ATOM 847 N N . TYR A 1 111 ? 32.272 25.285 -10.824 1.00 93.94 111 TYR A N 1
ATOM 848 C CA . TYR A 1 111 ? 33.634 24.974 -11.260 1.00 93.94 111 TYR A CA 1
ATOM 849 C C . TYR A 1 111 ? 33.665 23.852 -12.309 1.00 93.94 111 TYR A C 1
ATOM 851 O O . TYR A 1 111 ? 34.278 24.011 -13.365 1.00 93.94 111 TYR A O 1
ATOM 859 N N . LEU A 1 112 ? 32.942 22.753 -12.069 1.00 90.50 112 LEU A N 1
ATOM 860 C CA . LEU A 1 112 ? 32.861 21.634 -13.012 1.00 90.50 112 LEU A CA 1
ATOM 861 C C . LEU A 1 112 ? 32.218 22.040 -14.344 1.00 90.50 112 LEU A C 1
ATOM 863 O O . LEU A 1 112 ? 32.677 21.604 -15.399 1.00 90.50 112 LEU A O 1
ATOM 867 N N . THR A 1 113 ? 31.185 22.889 -14.321 1.00 87.69 113 THR A N 1
ATOM 868 C CA . THR A 1 113 ? 30.547 23.376 -15.555 1.00 87.69 113 THR A CA 1
ATOM 869 C C . THR A 1 113 ? 31.470 24.270 -16.382 1.00 87.69 113 THR A C 1
ATOM 871 O O . THR A 1 113 ? 31.498 24.131 -17.602 1.00 87.69 113 THR A O 1
ATOM 874 N N . LEU A 1 114 ? 32.271 25.127 -15.741 1.00 87.00 114 LEU A N 1
ATOM 875 C CA . LEU A 1 114 ? 33.262 25.980 -16.407 1.00 87.00 114 LEU A CA 1
ATOM 876 C C . LEU A 1 114 ? 34.402 25.162 -17.025 1.00 87.00 114 LEU A C 1
ATOM 878 O O . LEU A 1 114 ? 34.779 25.373 -18.174 1.00 87.00 114 LEU A O 1
ATOM 882 N N . GLU A 1 115 ? 34.928 24.185 -16.289 1.00 84.19 115 GLU A N 1
ATOM 883 C CA . GLU A 1 115 ? 35.937 23.252 -16.804 1.00 84.19 115 GLU A CA 1
ATOM 884 C C . GLU A 1 115 ? 35.412 22.463 -18.012 1.00 84.19 115 GLU A C 1
ATOM 886 O O . GLU A 1 115 ? 36.123 22.290 -19.003 1.00 84.19 115 GLU A O 1
ATOM 891 N N . ALA A 1 116 ? 34.153 22.016 -17.966 1.00 82.81 116 ALA A N 1
ATOM 892 C CA . ALA A 1 116 ? 33.532 21.312 -19.079 1.00 82.81 116 ALA A CA 1
ATOM 893 C C . ALA A 1 116 ? 33.401 22.212 -20.317 1.00 82.81 116 ALA A C 1
ATOM 895 O O . ALA A 1 116 ? 33.817 21.807 -21.401 1.00 82.81 116 ALA A O 1
ATOM 896 N N . THR A 1 117 ? 32.889 23.439 -20.187 1.00 79.50 117 THR A N 1
ATOM 897 C CA . THR A 1 117 ? 32.744 24.335 -21.346 1.00 79.50 117 THR A CA 1
ATOM 898 C C . THR A 1 117 ? 34.089 24.690 -21.969 1.00 79.50 117 THR A C 1
ATOM 900 O O . THR A 1 117 ? 34.190 24.694 -23.191 1.00 79.50 117 THR A O 1
ATOM 903 N N . HIS A 1 118 ? 35.143 24.895 -21.175 1.00 79.38 118 HIS A N 1
ATOM 904 C CA . HIS A 1 118 ? 36.486 25.152 -21.702 1.00 79.38 118 HIS A CA 1
ATOM 905 C C . HIS A 1 118 ? 37.111 23.939 -22.403 1.00 79.38 118 HIS A C 1
ATOM 907 O O . HIS A 1 118 ? 37.787 24.112 -23.414 1.00 79.38 118 HIS A O 1
ATOM 913 N N . ARG A 1 119 ? 36.891 22.716 -21.901 1.00 75.38 119 ARG A N 1
ATOM 914 C CA . ARG A 1 119 ? 37.439 21.492 -22.516 1.00 75.38 119 ARG A CA 1
ATOM 915 C C . ARG A 1 119 ? 36.665 21.038 -23.752 1.00 75.38 119 ARG A C 1
ATOM 917 O O . ARG A 1 119 ? 37.266 20.465 -24.654 1.00 75.38 119 ARG A O 1
ATOM 924 N N . PHE A 1 120 ? 35.354 21.277 -23.794 1.00 67.25 120 PHE A N 1
ATOM 925 C CA . PHE A 1 120 ? 34.502 20.943 -24.941 1.00 67.25 120 PHE A CA 1
ATOM 926 C C . PHE A 1 120 ? 34.390 22.076 -25.967 1.00 67.25 120 PHE A C 1
ATOM 928 O O . PHE A 1 120 ? 33.864 21.865 -27.058 1.00 67.25 120 PHE A O 1
ATOM 935 N N . ALA A 1 121 ? 34.914 23.263 -25.667 1.00 64.44 121 ALA A N 1
ATOM 936 C CA . ALA A 1 121 ? 35.075 24.317 -26.654 1.00 64.44 121 ALA A CA 1
ATOM 937 C C . ALA A 1 121 ? 36.320 24.054 -27.513 1.00 64.44 121 ALA A C 1
ATOM 939 O O . ALA A 1 121 ? 37.384 24.587 -27.215 1.00 64.44 121 ALA A O 1
ATOM 940 N N . SER A 1 122 ? 36.191 23.238 -28.568 1.00 56.06 122 SER A N 1
ATOM 941 C CA . SER A 1 122 ? 36.978 23.306 -29.824 1.00 56.06 122 SER A CA 1
ATOM 942 C C . SER A 1 122 ? 36.568 22.188 -30.804 1.00 56.06 122 SER A C 1
ATOM 944 O O . SER A 1 122 ? 36.174 21.124 -30.328 1.00 56.06 122 SER A O 1
ATOM 946 N N . PRO A 1 123 ? 36.760 22.313 -32.138 1.00 54.41 123 PRO A N 1
ATOM 947 C CA . PRO A 1 123 ? 37.153 23.472 -32.943 1.00 54.41 123 PRO A CA 1
ATOM 948 C C . PRO A 1 123 ? 36.127 23.807 -34.055 1.00 54.41 123 PRO A C 1
ATOM 950 O O . PRO A 1 123 ? 35.189 23.063 -34.324 1.00 54.41 123 PRO A O 1
ATOM 953 N N . GLU A 1 124 ? 36.328 24.972 -34.667 1.00 61.56 124 GLU A N 1
ATOM 954 C CA . GLU A 1 124 ? 35.799 25.462 -35.948 1.00 61.56 124 GLU A CA 1
ATOM 955 C C . GLU A 1 124 ? 35.160 24.398 -36.866 1.00 61.56 124 GLU A C 1
ATOM 957 O O . GLU A 1 124 ? 35.771 23.381 -37.197 1.00 61.56 124 GLU A O 1
ATOM 962 N N . ALA A 1 125 ? 33.911 24.648 -37.276 1.00 57.12 125 ALA A N 1
ATOM 963 C CA . ALA A 1 125 ? 33.127 23.773 -38.137 1.00 57.12 125 ALA A CA 1
ATOM 964 C C . ALA A 1 125 ? 33.893 23.442 -39.429 1.00 57.12 125 ALA A C 1
ATOM 966 O O . ALA A 1 125 ? 33.981 24.259 -40.344 1.00 57.12 125 ALA A O 1
ATOM 967 N N . LEU A 1 126 ? 34.432 22.223 -39.505 1.00 57.78 126 LEU A N 1
ATOM 968 C CA . LEU A 1 126 ? 34.984 21.648 -40.728 1.00 57.78 126 LEU A CA 1
ATOM 969 C C . LEU A 1 126 ? 33.874 21.588 -41.789 1.00 57.78 126 LEU A C 1
ATOM 971 O O . LEU A 1 126 ? 33.086 20.644 -41.828 1.00 57.78 126 LEU A O 1
ATOM 975 N N . MET A 1 127 ? 33.805 22.605 -42.653 1.00 53.09 127 MET A N 1
ATOM 976 C CA . MET A 1 127 ? 33.008 22.559 -43.877 1.00 53.09 127 MET A CA 1
ATOM 977 C C . MET A 1 127 ? 33.646 21.547 -44.829 1.00 53.09 127 MET A C 1
ATOM 979 O O . MET A 1 127 ? 34.627 21.842 -45.511 1.00 53.09 127 MET A O 1
ATOM 983 N N . LEU A 1 128 ? 33.094 20.338 -44.870 1.00 65.56 128 LEU A N 1
ATOM 984 C CA . LEU A 1 128 ? 33.412 19.376 -45.918 1.00 65.56 128 LEU A CA 1
ATOM 985 C C . LEU A 1 128 ? 32.594 19.706 -47.180 1.00 65.56 128 LEU A C 1
ATOM 987 O O . LEU A 1 128 ? 31.405 20.016 -47.067 1.00 65.56 128 LEU A O 1
ATOM 991 N N . PRO A 1 129 ? 33.202 19.655 -48.380 1.00 62.62 129 PRO A N 1
ATOM 992 C CA . PRO A 1 129 ? 32.498 19.931 -49.627 1.00 62.62 129 PRO A CA 1
ATOM 993 C C . PRO A 1 129 ? 31.414 18.868 -49.885 1.00 62.62 129 PRO A C 1
ATOM 995 O O . PRO A 1 129 ? 31.648 17.682 -49.629 1.00 62.62 129 PRO A O 1
ATOM 998 N N . PRO A 1 130 ? 30.230 19.261 -50.391 1.00 68.81 130 PRO A N 1
ATOM 999 C CA . PRO A 1 130 ? 29.111 18.343 -50.555 1.00 68.81 130 PRO A CA 1
ATOM 1000 C C . PRO A 1 130 ? 29.408 17.316 -51.653 1.00 68.81 130 PRO A C 1
ATOM 1002 O O . PRO A 1 130 ? 29.694 17.667 -52.798 1.00 68.81 130 PRO A O 1
ATOM 1005 N N . VAL A 1 131 ? 29.317 16.030 -51.310 1.00 70.75 131 VAL A N 1
ATOM 1006 C CA . VAL A 1 131 ? 29.381 14.920 -52.270 1.00 70.75 131 VAL A CA 1
ATOM 1007 C C . VAL A 1 131 ? 27.960 14.607 -52.736 1.00 70.75 131 VAL A C 1
ATOM 1009 O O . VAL A 1 131 ? 27.129 14.166 -51.946 1.00 70.75 131 VAL A O 1
ATOM 1012 N N . VAL A 1 132 ? 27.674 14.822 -54.023 1.00 66.25 132 VAL A N 1
ATOM 1013 C CA . VAL A 1 132 ? 26.390 14.455 -54.641 1.00 66.25 132 VAL A CA 1
ATOM 1014 C C . VAL A 1 132 ? 26.460 13.001 -55.108 1.00 66.25 132 VAL A C 1
ATOM 1016 O O . VAL A 1 132 ? 27.153 12.685 -56.075 1.00 66.25 132 VAL A O 1
ATOM 1019 N N . ALA A 1 133 ? 25.735 12.109 -54.433 1.00 58.53 133 ALA A N 1
ATOM 1020 C CA . ALA A 1 133 ? 25.538 10.736 -54.887 1.00 58.53 133 ALA A CA 1
ATOM 1021 C C . ALA A 1 133 ? 24.379 10.681 -55.897 1.00 58.53 133 ALA A C 1
ATOM 1023 O O . ALA A 1 133 ? 23.258 11.080 -55.590 1.00 58.53 133 ALA A O 1
ATOM 1024 N N . THR A 1 134 ? 24.630 10.180 -57.107 1.00 66.50 134 THR A N 1
ATOM 1025 C CA . THR A 1 134 ? 23.575 9.893 -58.091 1.00 66.50 134 THR A CA 1
ATOM 1026 C C . THR A 1 134 ? 22.985 8.512 -57.807 1.00 66.50 134 THR A C 1
ATOM 1028 O O . THR A 1 134 ? 23.678 7.500 -57.899 1.00 66.50 134 THR A O 1
ATOM 1031 N N . ALA A 1 135 ? 21.706 8.464 -57.427 1.00 66.06 135 ALA A N 1
ATOM 1032 C CA . ALA A 1 135 ? 20.994 7.214 -57.172 1.00 66.06 135 ALA A CA 1
ATOM 1033 C C . ALA A 1 135 ? 20.581 6.531 -58.495 1.00 66.06 135 ALA A C 1
ATOM 1035 O O . ALA A 1 135 ? 20.096 7.215 -59.401 1.00 66.06 135 ALA A O 1
ATOM 1036 N N . PRO A 1 136 ? 20.733 5.200 -58.637 1.00 57.97 136 PRO A N 1
ATOM 1037 C CA . PRO A 1 136 ? 20.237 4.483 -59.805 1.00 57.97 136 PRO A CA 1
ATOM 1038 C C . PRO A 1 136 ? 18.708 4.341 -59.750 1.00 57.97 136 PRO A C 1
ATOM 1040 O O . PRO A 1 136 ? 18.125 4.112 -58.691 1.00 57.97 136 PRO A O 1
ATOM 1043 N N . VAL A 1 137 ? 18.067 4.469 -60.914 1.00 60.41 137 VAL A N 1
ATOM 1044 C CA . VAL A 1 137 ? 16.611 4.358 -61.092 1.00 60.41 137 VAL A CA 1
ATOM 1045 C C . VAL A 1 137 ? 16.130 2.974 -60.645 1.00 60.41 137 VAL A C 1
ATOM 1047 O O . VAL A 1 137 ? 16.554 1.956 -61.191 1.00 60.41 137 VAL A O 1
ATOM 1050 N N . ALA A 1 138 ? 15.234 2.942 -59.657 1.00 60.59 138 ALA A N 1
ATOM 1051 C CA . ALA A 1 138 ? 14.600 1.714 -59.196 1.00 60.59 138 ALA A CA 1
ATOM 1052 C C . ALA A 1 138 ? 13.555 1.228 -60.224 1.00 60.59 138 ALA A C 1
ATOM 1054 O O . ALA A 1 138 ? 12.736 2.033 -60.678 1.00 60.59 138 ALA A O 1
ATOM 1055 N N . PRO A 1 139 ? 13.536 -0.065 -60.595 1.00 58.00 139 PRO A N 1
ATOM 1056 C CA . PRO A 1 139 ? 12.468 -0.615 -61.420 1.00 58.00 139 PRO A CA 1
ATOM 1057 C C . PRO A 1 139 ? 11.154 -0.660 -60.628 1.00 58.00 139 PRO A C 1
ATOM 1059 O O . PRO A 1 139 ? 11.110 -1.117 -59.486 1.00 58.00 139 PRO A O 1
ATOM 1062 N N . THR A 1 140 ? 10.073 -0.194 -61.250 1.00 59.12 140 THR A N 1
ATOM 1063 C CA . THR A 1 140 ? 8.709 -0.255 -60.716 1.00 59.12 140 THR A CA 1
ATOM 1064 C C . THR A 1 140 ? 8.276 -1.712 -60.503 1.00 59.12 140 THR A C 1
ATOM 1066 O O . THR A 1 140 ? 8.340 -2.507 -61.446 1.00 59.12 140 THR A O 1
ATOM 1069 N N . PRO A 1 141 ? 7.804 -2.104 -59.304 1.00 55.59 141 PRO A N 1
ATOM 1070 C CA . PRO A 1 141 ? 7.280 -3.446 -59.099 1.00 55.59 141 PRO A CA 1
ATOM 1071 C C . PRO A 1 141 ? 5.921 -3.580 -59.794 1.00 55.59 141 PRO A C 1
ATOM 1073 O O . PRO A 1 141 ? 4.964 -2.873 -59.478 1.00 55.59 141 PRO A O 1
ATOM 1076 N N . ALA A 1 142 ? 5.824 -4.509 -60.747 1.00 56.03 142 ALA A N 1
ATOM 1077 C CA . ALA A 1 142 ? 4.545 -4.929 -61.298 1.00 56.03 142 ALA A CA 1
ATOM 1078 C C . ALA A 1 142 ? 3.742 -5.643 -60.198 1.00 56.03 142 ALA A C 1
ATOM 1080 O O . ALA A 1 142 ? 4.130 -6.710 -59.722 1.00 56.03 142 ALA A O 1
ATOM 1081 N N . LEU A 1 143 ? 2.620 -5.050 -59.789 1.00 52.97 143 LEU A N 1
ATOM 1082 C CA . LEU A 1 143 ? 1.641 -5.670 -58.899 1.00 52.97 143 LEU A CA 1
ATOM 1083 C C . LEU A 1 143 ? 0.990 -6.860 -59.619 1.00 52.97 143 LEU A C 1
ATOM 1085 O O . LEU A 1 143 ? 0.006 -6.709 -60.339 1.00 52.97 143 LEU A O 1
ATOM 1089 N N . THR A 1 144 ? 1.549 -8.059 -59.459 1.00 53.34 144 THR A N 1
ATOM 1090 C CA . THR A 1 144 ? 0.919 -9.291 -59.948 1.00 53.34 144 THR A CA 1
ATOM 1091 C C . THR A 1 144 ? -0.178 -9.764 -58.977 1.00 53.34 144 THR A C 1
ATOM 1093 O O . THR A 1 144 ? 0.109 -9.919 -57.786 1.00 53.34 144 THR A O 1
ATOM 1096 N N . PRO A 1 145 ? -1.404 -10.081 -59.448 1.00 58.03 145 PRO A N 1
ATOM 1097 C CA . PRO A 1 145 ? -2.540 -10.516 -58.612 1.00 58.03 145 PRO A CA 1
ATOM 1098 C C . PRO A 1 145 ? -2.339 -11.829 -57.832 1.00 58.03 145 PRO A C 1
ATOM 1100 O O . PRO A 1 145 ? -3.144 -12.183 -56.969 1.00 58.03 145 PRO A O 1
ATOM 1103 N N . THR A 1 146 ? -1.277 -12.579 -58.121 1.00 57.88 146 THR A N 1
ATOM 1104 C CA . THR A 1 146 ? -0.984 -13.892 -57.533 1.00 57.88 146 THR A CA 1
ATOM 1105 C C . THR A 1 146 ? -0.698 -13.837 -56.034 1.00 57.88 146 THR A C 1
ATOM 1107 O O . THR A 1 146 ? -1.086 -14.758 -55.321 1.00 57.88 146 THR A O 1
ATOM 1110 N N . ALA A 1 147 ? -0.094 -12.758 -55.526 1.00 54.88 147 ALA A N 1
ATOM 1111 C CA . ALA A 1 147 ? 0.157 -12.611 -54.089 1.00 54.88 147 ALA A CA 1
ATOM 1112 C C . ALA A 1 147 ? -1.146 -12.430 -53.285 1.00 54.88 147 ALA A C 1
ATOM 1114 O O . ALA A 1 147 ? -1.269 -12.946 -52.175 1.00 54.88 147 ALA A O 1
ATOM 1115 N N . TYR A 1 148 ? -2.148 -11.772 -53.879 1.00 55.62 148 TYR A N 1
ATOM 1116 C CA . TYR A 1 148 ? -3.459 -11.567 -53.259 1.00 55.62 148 TYR A CA 1
ATOM 1117 C C . TYR A 1 148 ? -4.266 -12.876 -53.197 1.00 55.62 148 TYR A C 1
ATOM 1119 O O . TYR A 1 148 ? -4.876 -13.194 -52.179 1.00 55.62 148 TYR A O 1
ATOM 1127 N N . MET A 1 149 ? -4.207 -13.686 -54.262 1.00 56.19 149 MET A N 1
ATOM 1128 C CA . MET A 1 149 ? -4.872 -14.996 -54.322 1.00 56.19 149 MET A CA 1
ATOM 1129 C C . MET A 1 149 ? -4.182 -16.052 -53.440 1.00 56.19 149 MET A C 1
ATOM 1131 O O . MET A 1 149 ? -4.860 -16.883 -52.836 1.00 56.19 149 MET A O 1
ATOM 1135 N N . ALA A 1 150 ? -2.851 -16.008 -53.309 1.00 56.06 150 ALA A N 1
ATOM 1136 C CA . ALA A 1 150 ? -2.108 -16.937 -52.456 1.00 56.06 150 ALA A CA 1
ATOM 1137 C C . ALA A 1 150 ? -2.442 -16.758 -50.963 1.00 56.06 150 ALA A C 1
ATOM 1139 O O . ALA A 1 150 ? -2.614 -17.755 -50.259 1.00 56.06 150 ALA A O 1
ATOM 1140 N N . ALA A 1 151 ? -2.612 -15.513 -50.499 1.00 54.66 151 ALA A N 1
ATOM 1141 C CA . ALA A 1 151 ? -2.917 -15.198 -49.100 1.00 54.66 151 ALA A CA 1
ATOM 1142 C C . ALA A 1 151 ? -4.305 -15.691 -48.641 1.00 54.66 151 ALA A C 1
ATOM 1144 O O . ALA A 1 151 ? -4.467 -16.085 -47.488 1.00 54.66 151 ALA A O 1
ATOM 1145 N N . LEU A 1 152 ? -5.295 -15.739 -49.542 1.00 53.97 152 LEU A N 1
ATOM 1146 C CA . LEU A 1 152 ? -6.639 -16.245 -49.231 1.00 53.97 152 LEU A CA 1
ATOM 1147 C C . LEU A 1 152 ? -6.680 -17.775 -49.079 1.00 53.97 152 LEU A C 1
ATOM 1149 O O . LEU A 1 152 ? -7.503 -18.294 -48.330 1.00 53.97 152 LEU A O 1
ATOM 1153 N N . SER A 1 153 ? -5.786 -18.501 -49.758 1.00 54.62 153 SER A N 1
ATOM 1154 C CA . SER A 1 153 ? -5.770 -19.973 -49.736 1.00 54.62 153 SER A CA 1
ATOM 1155 C C . SER A 1 153 ? -5.026 -20.577 -48.538 1.00 54.62 153 SER A C 1
ATOM 1157 O O . SER A 1 153 ? -5.308 -21.709 -48.152 1.00 54.62 153 SER A O 1
ATOM 1159 N N . THR A 1 154 ? -4.094 -19.838 -47.927 1.00 56.69 154 THR A N 1
ATOM 1160 C CA . THR A 1 154 ? -3.209 -20.357 -46.867 1.00 56.69 154 THR A CA 1
ATOM 1161 C C . THR A 1 154 ? -3.636 -19.975 -45.450 1.00 56.69 154 THR A C 1
ATOM 1163 O O . THR A 1 154 ? -2.940 -20.314 -44.495 1.00 56.69 154 THR A O 1
ATOM 1166 N N . GLY A 1 155 ? -4.775 -19.292 -45.281 1.00 53.03 155 GLY A N 1
ATOM 1167 C CA . GLY A 1 155 ? -5.302 -18.928 -43.959 1.00 53.03 155 GLY A CA 1
ATOM 1168 C C . GLY A 1 155 ? -4.395 -17.985 -43.161 1.00 53.03 155 GLY A C 1
ATOM 1169 O O . GLY A 1 155 ? -4.538 -17.879 -41.943 1.00 53.03 155 GLY A O 1
ATOM 1170 N N . MET A 1 156 ? -3.452 -17.306 -43.822 1.00 58.50 156 MET A N 1
ATOM 1171 C CA . MET A 1 156 ? -2.628 -16.282 -43.190 1.00 58.50 156 MET A CA 1
ATOM 1172 C C . MET A 1 156 ? -3.431 -14.982 -43.058 1.00 58.50 156 MET A C 1
ATOM 1174 O O . MET A 1 156 ? -4.127 -14.599 -44.001 1.00 58.50 156 MET A O 1
ATOM 1178 N N . PRO A 1 157 ? -3.369 -14.285 -41.908 1.00 55.00 157 PRO A N 1
ATOM 1179 C CA . PRO A 1 157 ? -4.119 -13.051 -41.728 1.00 55.00 157 PRO A CA 1
ATOM 1180 C C . PRO A 1 157 ? -3.678 -12.030 -42.781 1.00 55.00 157 PRO A C 1
ATOM 1182 O O . PRO A 1 157 ? -2.493 -11.752 -42.916 1.00 55.00 157 PRO A O 1
ATOM 1185 N N . VAL A 1 158 ? -4.642 -11.444 -43.498 1.00 59.53 158 VAL A N 1
ATOM 1186 C CA . VAL A 1 158 ? -4.456 -10.415 -44.551 1.00 59.53 158 VAL A CA 1
ATOM 1187 C C . VAL A 1 158 ? -3.819 -9.114 -44.024 1.00 59.53 158 VAL A C 1
ATOM 1189 O O . VAL A 1 158 ? -3.443 -8.221 -44.781 1.00 59.53 158 VAL A O 1
ATOM 1192 N N . TRP A 1 159 ? -3.669 -9.010 -42.706 1.00 57.44 159 TRP A N 1
ATOM 1193 C CA . TRP A 1 159 ? -3.304 -7.793 -41.997 1.00 57.44 159 TRP A CA 1
ATOM 1194 C C . TRP A 1 159 ? -1.915 -7.218 -42.302 1.00 57.44 159 TRP A C 1
ATOM 1196 O O . TRP A 1 159 ? -1.830 -6.002 -42.456 1.00 57.44 159 TRP A O 1
ATOM 1206 N N . PRO A 1 160 ? -0.849 -8.014 -42.511 1.00 59.38 160 PRO A N 1
ATOM 1207 C CA . PRO A 1 160 ? 0.436 -7.472 -42.944 1.00 59.38 160 PRO A CA 1
ATOM 1208 C C . PRO A 1 160 ? 0.360 -6.799 -44.321 1.00 59.38 160 PRO A C 1
ATOM 1210 O O . PRO A 1 160 ? 0.993 -5.771 -44.532 1.00 59.38 160 PRO A O 1
ATOM 1213 N N . ALA A 1 161 ? -0.447 -7.333 -45.245 1.00 59.56 161 ALA A N 1
ATOM 1214 C CA . ALA A 1 161 ? -0.599 -6.751 -46.578 1.00 59.56 161 ALA A CA 1
ATOM 1215 C C . ALA A 1 161 ? -1.388 -5.432 -46.544 1.00 59.56 161 ALA A C 1
ATOM 1217 O O . ALA A 1 161 ? -1.053 -4.508 -47.276 1.00 59.56 161 ALA A O 1
ATOM 1218 N N . VAL A 1 162 ? -2.396 -5.317 -45.671 1.00 61.53 162 VAL A N 1
ATOM 1219 C CA . VAL A 1 162 ? -3.150 -4.063 -45.490 1.00 61.53 162 VAL A CA 1
ATOM 1220 C C . VAL A 1 162 ? -2.315 -3.001 -44.771 1.00 61.53 162 VAL A C 1
ATOM 1222 O O . VAL A 1 162 ? -2.332 -1.847 -45.188 1.00 61.53 162 VAL A O 1
ATOM 1225 N N . LEU A 1 163 ? -1.530 -3.378 -43.756 1.00 62.69 163 LEU A N 1
ATOM 1226 C CA . LEU A 1 163 ? -0.616 -2.450 -43.079 1.00 62.69 163 LEU A CA 1
ATOM 1227 C C . LEU A 1 163 ? 0.435 -1.877 -44.041 1.00 62.69 163 LEU A C 1
ATOM 1229 O O . LEU A 1 163 ? 0.706 -0.683 -44.013 1.00 62.69 163 LEU A O 1
ATOM 1233 N N . MET A 1 164 ? 0.959 -2.688 -44.965 1.00 61.50 164 MET A N 1
ATOM 1234 C CA . MET A 1 164 ? 1.904 -2.196 -45.975 1.00 61.50 164 MET A CA 1
ATOM 1235 C C . MET A 1 164 ? 1.284 -1.222 -46.989 1.00 61.50 164 MET A C 1
ATOM 1237 O O . MET A 1 164 ? 2.008 -0.418 -47.572 1.00 61.50 164 MET A O 1
ATOM 1241 N N . VAL A 1 165 ? -0.037 -1.256 -47.190 1.00 63.69 165 VAL A N 1
ATOM 1242 C CA . VAL A 1 165 ? -0.744 -0.281 -48.037 1.00 63.69 165 VAL A CA 1
ATOM 1243 C C . VAL A 1 165 ? -0.948 1.055 -47.309 1.00 63.69 165 VAL A C 1
ATOM 1245 O O . VAL A 1 165 ? -0.865 2.097 -47.956 1.00 63.69 165 VAL A O 1
ATOM 1248 N N . ASP A 1 166 ? -1.149 1.053 -45.984 1.00 59.44 166 ASP A N 1
ATOM 1249 C CA . ASP A 1 166 ? -1.291 2.291 -45.190 1.00 59.44 166 ASP A CA 1
ATOM 1250 C C . ASP A 1 166 ? 0.042 3.043 -45.011 1.00 59.44 166 ASP A C 1
ATOM 1252 O O . ASP A 1 166 ? 0.072 4.273 -44.972 1.00 59.44 166 ASP A O 1
ATOM 1256 N N . GLU A 1 167 ? 1.167 2.323 -44.963 1.00 56.16 167 GLU A N 1
ATOM 1257 C CA . GLU A 1 167 ? 2.502 2.922 -44.803 1.00 56.16 167 GLU A CA 1
ATOM 1258 C C . GLU A 1 167 ? 3.068 3.541 -46.101 1.00 56.16 167 GLU A C 1
ATOM 1260 O O . GLU A 1 167 ? 3.960 4.392 -46.059 1.00 56.16 167 GLU A O 1
ATOM 1265 N N . ALA A 1 168 ? 2.552 3.144 -47.270 1.00 55.12 168 ALA A N 1
ATOM 1266 C CA . ALA A 1 168 ? 3.044 3.584 -48.579 1.00 55.12 168 ALA A CA 1
ATOM 1267 C C . ALA A 1 168 ? 2.988 5.114 -48.814 1.00 55.12 168 ALA A C 1
ATOM 1269 O O . ALA A 1 168 ? 3.990 5.673 -49.271 1.00 55.12 168 ALA A O 1
ATOM 1270 N N . PRO A 1 169 ? 1.893 5.836 -48.495 1.00 56.06 169 PRO A N 1
ATOM 1271 C CA . PRO A 1 169 ? 1.865 7.291 -48.651 1.00 56.06 169 PRO A CA 1
ATOM 1272 C C . PRO A 1 169 ? 2.814 8.026 -47.690 1.00 56.06 169 PRO A C 1
ATOM 1274 O O . PRO A 1 169 ? 3.318 9.088 -48.051 1.00 56.06 169 PRO A O 1
ATOM 1277 N N . ARG A 1 170 ? 3.121 7.468 -46.506 1.00 55.91 170 ARG A N 1
ATOM 1278 C CA . ARG A 1 170 ? 4.072 8.084 -45.556 1.00 55.91 170 ARG A CA 1
ATOM 1279 C C . ARG A 1 170 ? 5.500 8.052 -46.098 1.00 55.91 170 ARG A C 1
ATOM 1281 O O . ARG A 1 170 ? 6.203 9.054 -46.035 1.00 55.91 170 ARG A O 1
ATOM 1288 N N . HIS A 1 171 ? 5.885 6.940 -46.720 1.00 55.62 171 HIS A N 1
ATOM 1289 C CA . HIS A 1 171 ? 7.195 6.813 -47.357 1.00 55.62 171 HIS A CA 1
ATOM 1290 C C . HIS A 1 171 ? 7.368 7.713 -48.592 1.00 55.62 171 HIS A C 1
ATOM 1292 O O . HIS A 1 171 ? 8.474 8.184 -48.837 1.00 55.62 171 HIS A O 1
ATOM 1298 N N . LEU A 1 172 ? 6.303 7.992 -49.354 1.00 57.22 172 LEU A N 1
ATOM 1299 C CA . LEU A 1 172 ? 6.355 8.948 -50.471 1.00 57.22 172 LEU A CA 1
ATOM 1300 C C . LEU A 1 172 ? 6.509 10.399 -49.984 1.00 57.22 172 LEU A C 1
ATOM 1302 O O . LEU A 1 172 ? 7.284 11.152 -50.570 1.00 57.22 172 LEU A O 1
ATOM 1306 N N . ALA A 1 173 ? 5.841 10.766 -48.886 1.00 56.78 173 ALA A N 1
ATOM 1307 C CA . ALA A 1 173 ? 5.960 12.095 -48.285 1.00 56.78 173 ALA A CA 1
ATOM 1308 C C . ALA A 1 173 ? 7.364 12.365 -47.709 1.00 56.78 173 ALA A C 1
ATOM 1310 O O . ALA A 1 173 ? 7.896 13.461 -47.887 1.00 56.78 173 ALA A O 1
ATOM 1311 N N . ASP A 1 174 ? 7.997 11.367 -47.081 1.00 56.09 174 ASP A N 1
ATOM 1312 C CA . ASP A 1 174 ? 9.380 11.486 -46.591 1.00 56.09 174 ASP A CA 1
ATOM 1313 C C . ASP A 1 174 ? 10.389 11.675 -47.737 1.00 56.09 174 ASP A C 1
ATOM 1315 O O . ASP A 1 174 ? 11.323 12.471 -47.619 1.00 56.09 174 ASP A O 1
ATOM 1319 N N . VAL A 1 175 ? 10.174 11.014 -48.882 1.00 57.81 175 VAL A N 1
ATOM 1320 C CA . VAL A 1 175 ? 11.035 11.168 -50.068 1.00 57.81 175 VAL A CA 1
ATOM 1321 C C . VAL A 1 175 ? 10.883 12.558 -50.699 1.00 57.81 175 VAL A C 1
ATOM 1323 O O . VAL A 1 175 ? 11.891 13.156 -51.083 1.00 57.81 175 VAL A O 1
ATOM 1326 N N . GLU A 1 176 ? 9.667 13.112 -50.764 1.00 53.50 176 GLU A N 1
ATOM 1327 C CA . GLU A 1 176 ? 9.440 14.480 -51.261 1.00 53.50 176 GLU A CA 1
ATOM 1328 C C . GLU A 1 176 ? 10.037 15.548 -50.327 1.00 53.50 176 GLU A C 1
ATOM 1330 O O . GLU A 1 176 ? 10.661 16.502 -50.800 1.00 53.50 176 GLU A O 1
ATOM 1335 N N . LEU A 1 177 ? 9.929 15.370 -49.005 1.00 56.81 177 LEU A N 1
ATOM 1336 C CA . LEU A 1 177 ? 10.546 16.259 -48.010 1.00 56.81 177 LEU A CA 1
ATOM 1337 C C . LEU A 1 177 ? 12.077 16.222 -48.071 1.00 56.81 177 LEU A C 1
ATOM 1339 O O . LEU A 1 177 ? 12.726 17.269 -48.011 1.00 56.81 177 LEU A O 1
ATOM 1343 N N . GLN A 1 178 ? 12.667 15.039 -48.248 1.00 54.53 178 GLN A N 1
ATOM 1344 C CA . GLN A 1 178 ? 14.114 14.903 -48.409 1.00 54.53 178 GLN A CA 1
ATOM 1345 C C . GLN A 1 178 ? 14.620 15.478 -49.739 1.00 54.53 178 GLN A C 1
ATOM 1347 O O . GLN A 1 178 ? 15.731 16.001 -49.781 1.00 54.53 178 GLN A O 1
ATOM 1352 N N . GLN A 1 179 ? 13.822 15.450 -50.810 1.00 54.28 179 GLN A N 1
ATOM 1353 C CA . GLN A 1 179 ? 14.172 16.093 -52.084 1.00 54.28 179 GLN A CA 1
ATOM 1354 C C . GLN A 1 179 ? 14.031 17.621 -52.041 1.00 54.28 179 GLN A C 1
ATOM 1356 O O . GLN A 1 179 ? 14.857 18.321 -52.625 1.00 54.28 179 GLN A O 1
ATOM 1361 N N . ALA A 1 180 ? 13.033 18.150 -51.328 1.00 50.66 180 ALA A N 1
ATOM 1362 C CA . ALA A 1 180 ? 12.855 19.590 -51.135 1.00 50.66 180 ALA A CA 1
ATOM 1363 C C . ALA A 1 180 ? 13.948 20.212 -50.248 1.00 50.66 180 ALA A C 1
ATOM 1365 O O . ALA A 1 180 ? 14.330 21.357 -50.465 1.00 50.66 180 ALA A O 1
ATOM 1366 N N . ALA A 1 181 ? 14.484 19.453 -49.289 1.00 49.75 181 ALA A N 1
ATOM 1367 C CA . ALA A 1 181 ? 15.595 19.878 -48.437 1.00 49.75 181 ALA A CA 1
ATOM 1368 C C . ALA A 1 181 ? 16.970 19.874 -49.143 1.00 49.75 181 ALA A C 1
ATOM 1370 O O . ALA A 1 181 ? 17.947 20.361 -48.578 1.00 49.75 181 ALA A O 1
ATOM 1371 N N . LEU A 1 182 ? 17.059 19.321 -50.358 1.00 46.44 182 LEU A N 1
ATOM 1372 C CA . LEU A 1 182 ? 18.290 19.217 -51.155 1.00 46.44 182 LEU A CA 1
ATOM 1373 C C . LEU A 1 182 ? 18.340 20.208 -52.337 1.00 46.44 182 LEU A C 1
ATOM 1375 O O . LEU A 1 182 ? 19.159 20.039 -53.243 1.00 46.44 182 LEU A O 1
ATOM 1379 N N . ARG A 1 183 ? 17.482 21.234 -52.338 1.00 37.81 183 ARG A N 1
ATOM 1380 C CA . AR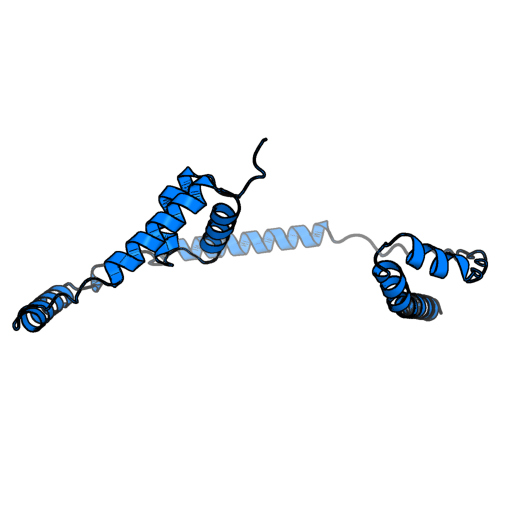G A 1 183 ? 17.435 22.306 -53.341 1.00 37.81 183 ARG A CA 1
ATOM 1381 C C . ARG A 1 183 ? 17.725 23.658 -52.701 1.00 37.81 183 ARG A C 1
ATOM 1383 O O . ARG A 1 183 ? 18.375 24.475 -53.388 1.00 37.81 183 ARG A O 1
#

pLDDT: mean 75.65, std 18.62, range [37.81, 98.06]

Secondary structure (DSSP, 8-state):
-PPP--SS-HHHHHHHHHHHHTT-S-HHHHHHHHHHHHH-HHHHHHHHHHHHHHHHHHTSPP----TTHHHHHHHHHHHHHTS-GGGS--TT---HHHHHHHHHHHHHHHHHHHHHHHHH-------PPP----PPPPPPP---THHHHHHHHTT--SHHHHHHHHHHHHHHHHHHHHHHTT-

Foldseek 3Di:
DDDDDLVDDPVVLVVCVVCLVVVNDDPVVVVSNVVCLVRDPVNVVVNVVVVVVVVVVVPPPDDDDPPCVVVVVVVVVVVVPVPDPVPPPPPDPCDPVVVVVVVVVVVVVVVVVVVVCVVPPDDDDPDDDDDDDDDDDDDDDDPDCVVVVVCVVPVHPCVVVVVVVVCVVVVVVVVVVVVVVVD

Sequence (183 aa):
MRGRRALIDCREFREKHVGFVDDTLPAVEMEVMHGHVQACARCARQDIAVRRGLLLVRNIPQIEPSADFMAKLSERLAALQTVNIDEIPPSYCLTTGSFAALAAALTLIAYLTLEATHRFASPEALMLPPVVATAPVAPTPALTPTAYMAALSTGMPVWPAVLMVDEAPRHLADVELQQAALR